Protein AF-A0A7J8W9S7-F1 (afdb_monomer)

Radius of gyration: 19.14 Å; Cα contacts (8 Å, |Δi|>4): 178; chains: 1; bounding box: 44×31×58 Å

Secondary structure (DSSP, 8-state):
--S--EEEEEEETTEEEEEEEE------SHHHHHHHHHHTTPPPPHHHHHHHHHHHHHHHHHHHHHHHHHHGGG--SSSS---HHHHHHTT--THHHHHTT----HHHHT--TTGGGS-------SS-SHHHHHHHHHHHHHHHHHHHHHHHHHPPPS-SS----

pLDDT: mean 83.55, std 12.41, range [32.0, 96.56]

Foldseek 3Di:
DPDDKDWDFDDDVPDTPDIDIDDDDDDDDPVVVVVVCVVVVPDFDLLLLLVVLLVVLVVLLVVLVVVCVPCVVVQDPPPQDDALVVCVVVVPDDLQSQAQVDQDDCCVVVVPRPSVVADAGQQGHRGRGSNSSNVSSVVSSVRSVRSNVCSVVPNDDDDRDDDDD

Nearest PDB structures (foldseek):
  7o6y-assembly1_C  TM=8.507E-01  e=3.490E-08  Yarrowia lipolytica
  7zmg-assembly1_C  TM=8.544E-01  e=3.103E-08  Thermochaetoides thermophila DSM 1495
  8uey-assembly1_1D  TM=9.101E-01  e=3.077E-07  Sus scrofa
  7zm7-assembly1_C  TM=8.595E-01  e=1.200E-07  Thermochaetoides thermophila DSM 1495
  8q47-assembly1_D  TM=8.511E-01  e=1.350E-07  Bos taurus

Mean predicted aligned error: 7.37 Å

Solvent-accessible surface area (backbone atoms only — not comparable to full-atom values): 9896 Å² total; per-residue (Å²): 127,100,66,90,70,56,73,51,72,42,68,59,89,92,43,79,76,45,74,52,76,57,86,87,88,88,88,70,64,69,61,62,51,49,54,57,33,65,75,66,71,58,83,74,39,66,37,33,35,44,53,49,50,42,53,51,36,52,49,50,42,51,52,51,53,61,52,43,68,81,44,58,87,71,57,40,81,82,43,80,61,68,53,52,69,51,41,55,75,72,64,53,55,61,64,59,33,8,12,30,55,40,92,61,54,64,58,77,72,72,41,63,78,59,54,78,82,50,89,78,75,91,56,60,40,65,78,22,18,42,45,42,44,47,48,33,49,54,52,45,38,54,44,32,51,52,44,38,52,52,41,68,76,62,57,56,86,80,59,63,68,84,75,86,127

Structure (mmCIF, N/CA/C/O backbone):
data_AF-A0A7J8W9S7-F1
#
_entry.id   AF-A0A7J8W9S7-F1
#
loop_
_atom_site.group_PDB
_atom_site.id
_atom_site.type_symbol
_atom_site.label_atom_id
_atom_site.label_alt_id
_atom_site.label_comp_id
_atom_site.label_asym_id
_atom_site.label_entity_id
_atom_site.label_seq_id
_atom_site.pdbx_PDB_ins_code
_atom_site.Cartn_x
_atom_site.Cartn_y
_atom_site.Cartn_z
_atom_site.occupancy
_atom_site.B_iso_or_equiv
_atom_site.auth_seq_id
_atom_site.auth_comp_id
_atom_site.auth_asym_id
_atom_site.auth_atom_id
_atom_site.pdbx_PDB_model_num
ATOM 1 N N . MET A 1 1 ? 20.416 3.349 -2.494 1.00 46.25 1 MET A N 1
ATOM 2 C CA . MET A 1 1 ? 20.497 1.973 -1.945 1.00 46.25 1 MET A CA 1
ATOM 3 C C . MET A 1 1 ? 20.305 2.053 -0.425 1.00 46.25 1 MET A C 1
ATOM 5 O O . MET A 1 1 ? 21.160 2.614 0.242 1.00 46.25 1 MET A O 1
ATOM 9 N N . HIS A 1 2 ? 19.154 1.619 0.113 1.00 58.22 2 HIS A N 1
ATOM 10 C CA . HIS A 1 2 ? 18.743 1.827 1.524 1.00 58.22 2 HIS A CA 1
ATOM 11 C C . HIS A 1 2 ? 19.062 0.609 2.427 1.00 58.22 2 HIS A C 1
ATOM 13 O O . HIS A 1 2 ? 18.296 0.232 3.312 1.00 58.22 2 HIS A O 1
ATOM 19 N N . GLY A 1 3 ? 20.188 -0.048 2.155 1.00 66.62 3 GLY A N 1
ATOM 20 C CA . GLY A 1 3 ? 20.625 -1.291 2.788 1.00 66.62 3 GLY A CA 1
ATOM 21 C C . GLY A 1 3 ? 21.816 -1.877 2.032 1.00 66.62 3 GLY A C 1
ATOM 22 O O . GLY A 1 3 ? 22.384 -1.215 1.162 1.00 66.62 3 GLY A O 1
ATOM 23 N N . VAL A 1 4 ? 22.183 -3.119 2.339 1.00 66.62 4 VAL A N 1
ATOM 24 C CA . VAL A 1 4 ? 23.238 -3.836 1.613 1.00 66.62 4 VAL A CA 1
ATOM 25 C C . VAL A 1 4 ? 22.587 -4.691 0.534 1.00 66.62 4 VAL A C 1
ATOM 27 O O . VAL A 1 4 ? 21.885 -5.649 0.841 1.00 66.62 4 VAL A O 1
ATOM 30 N N . LEU A 1 5 ? 22.818 -4.333 -0.725 1.00 72.06 5 LEU A N 1
ATOM 31 C CA . LEU A 1 5 ? 22.408 -5.112 -1.886 1.00 72.06 5 LEU A CA 1
ATOM 32 C C . LEU A 1 5 ? 23.647 -5.373 -2.735 1.00 72.06 5 LEU A C 1
ATOM 34 O O . LEU A 1 5 ? 24.356 -4.439 -3.109 1.00 72.06 5 LEU A O 1
ATOM 38 N N . ARG A 1 6 ? 23.902 -6.643 -3.045 1.00 75.50 6 ARG A N 1
ATOM 39 C CA . ARG A 1 6 ? 24.910 -7.022 -4.033 1.00 75.50 6 ARG A CA 1
ATOM 40 C C . ARG A 1 6 ? 24.196 -7.331 -5.340 1.00 75.50 6 ARG A C 1
ATOM 42 O O . ARG A 1 6 ? 23.325 -8.197 -5.362 1.00 75.50 6 ARG A O 1
ATOM 49 N N . LEU A 1 7 ? 24.582 -6.613 -6.388 1.00 80.94 7 LEU A N 1
ATOM 50 C CA . LEU A 1 7 ? 24.137 -6.840 -7.757 1.00 80.94 7 LEU A CA 1
ATOM 51 C C . LEU A 1 7 ? 25.329 -7.337 -8.565 1.00 80.94 7 LEU A C 1
ATOM 53 O O . LEU A 1 7 ? 26.377 -6.688 -8.581 1.00 80.94 7 LEU A O 1
ATOM 57 N N . ILE A 1 8 ? 25.174 -8.488 -9.209 1.00 85.94 8 ILE A N 1
ATOM 58 C CA . ILE A 1 8 ? 26.091 -8.944 -10.251 1.00 85.94 8 ILE A CA 1
ATOM 59 C C . ILE A 1 8 ? 25.409 -8.618 -11.576 1.00 85.94 8 ILE A C 1
ATOM 61 O O . ILE A 1 8 ? 24.303 -9.089 -11.817 1.00 85.94 8 ILE A O 1
ATOM 65 N N . ILE A 1 9 ? 26.030 -7.757 -12.385 1.00 89.12 9 ILE A N 1
ATOM 66 C CA . ILE A 1 9 ? 25.445 -7.245 -13.629 1.00 89.12 9 ILE A CA 1
ATOM 67 C C . ILE A 1 9 ? 26.360 -7.616 -14.794 1.00 89.12 9 ILE A C 1
ATOM 69 O O . ILE A 1 9 ? 27.559 -7.332 -14.751 1.00 89.12 9 ILE A O 1
ATOM 73 N N . THR A 1 10 ? 25.786 -8.206 -15.839 1.00 90.75 10 THR A N 1
ATOM 74 C CA . THR A 1 10 ? 26.466 -8.452 -17.116 1.00 90.75 10 THR A CA 1
ATOM 75 C C . THR A 1 10 ? 26.042 -7.384 -18.118 1.00 90.75 10 THR A C 1
ATOM 77 O O . THR A 1 10 ? 24.847 -7.178 -18.330 1.00 90.75 10 THR A O 1
ATOM 80 N N . LEU A 1 11 ? 27.014 -6.702 -18.732 1.00 92.94 11 LEU A N 1
ATOM 81 C CA . LEU A 1 11 ? 26.781 -5.583 -19.649 1.00 92.94 11 LEU A CA 1
ATOM 82 C C . LEU A 1 11 ? 27.236 -5.909 -21.075 1.00 92.94 11 LEU A C 1
ATOM 84 O O . LEU A 1 11 ? 28.250 -6.581 -21.273 1.00 92.94 11 LEU A O 1
ATOM 88 N N . TYR A 1 12 ? 26.534 -5.351 -22.059 1.00 90.31 12 TYR A N 1
ATOM 89 C CA . TYR A 1 12 ? 26.984 -5.241 -23.444 1.00 90.31 12 TYR A CA 1
ATOM 90 C C . TYR A 1 12 ? 26.945 -3.768 -23.862 1.00 90.31 12 TYR A C 1
ATOM 92 O O . TYR A 1 12 ? 25.896 -3.221 -24.187 1.00 90.31 12 TYR A O 1
ATOM 100 N N . GLY A 1 13 ? 28.099 -3.100 -23.811 1.00 92.88 13 GLY A N 1
ATOM 101 C CA . GLY A 1 13 ? 28.146 -1.644 -23.949 1.00 92.88 13 GLY A CA 1
ATOM 102 C C . GLY A 1 13 ? 27.448 -0.965 -22.769 1.00 92.88 13 GLY A C 1
ATOM 103 O O . GLY A 1 13 ? 27.847 -1.173 -21.624 1.00 92.88 13 GLY A O 1
ATOM 104 N N . GLU A 1 14 ? 26.421 -0.165 -23.058 1.00 90.44 14 GLU A N 1
ATOM 105 C CA . GLU A 1 14 ? 25.583 0.506 -22.050 1.00 90.44 14 GLU A CA 1
ATOM 106 C C . GLU A 1 14 ? 24.361 -0.336 -21.638 1.00 90.44 14 GLU A C 1
ATOM 108 O O . GLU A 1 14 ? 23.697 -0.016 -20.651 1.00 90.44 14 GLU A O 1
ATOM 113 N N . ASP A 1 15 ? 24.088 -1.435 -22.350 1.00 88.81 15 ASP A N 1
ATOM 114 C CA . ASP A 1 15 ? 22.916 -2.272 -22.116 1.00 88.81 15 ASP A CA 1
ATOM 115 C C . ASP A 1 15 ? 23.178 -3.322 -21.030 1.00 88.81 15 ASP A C 1
ATOM 117 O O . ASP A 1 15 ? 24.186 -4.039 -21.042 1.00 88.81 15 ASP A O 1
ATOM 121 N N . VAL A 1 16 ? 22.226 -3.455 -20.104 1.00 88.50 16 VAL A N 1
ATOM 122 C CA . VAL A 1 16 ? 22.203 -4.538 -19.113 1.00 88.50 16 VAL A CA 1
ATOM 123 C C . VAL A 1 16 ? 21.636 -5.796 -19.760 1.00 88.50 16 VAL A C 1
ATOM 125 O O . VAL A 1 16 ? 20.485 -5.813 -20.187 1.00 88.50 16 VAL A O 1
ATOM 128 N N . VAL A 1 17 ? 22.440 -6.857 -19.804 1.00 89.50 17 VAL A N 1
ATOM 129 C CA . VAL A 1 17 ? 22.062 -8.151 -20.393 1.00 89.50 17 VAL A CA 1
ATOM 130 C C . VAL A 1 17 ? 21.575 -9.128 -19.327 1.00 89.50 17 VAL A C 1
ATOM 132 O O . VAL A 1 17 ? 20.682 -9.926 -19.597 1.00 89.50 17 VAL A O 1
ATOM 135 N N . ASP A 1 18 ? 22.144 -9.063 -18.122 1.00 82.19 18 ASP A N 1
ATOM 136 C CA . ASP A 1 18 ? 21.762 -9.928 -17.005 1.00 82.19 18 ASP A CA 1
ATOM 137 C C . ASP A 1 18 ? 22.007 -9.247 -15.649 1.00 82.19 18 ASP A C 1
ATOM 139 O O . ASP A 1 18 ? 22.905 -8.407 -15.524 1.00 82.19 18 ASP A O 1
ATOM 143 N N . CYS A 1 19 ? 21.203 -9.595 -14.643 1.00 81.38 19 CYS A N 1
ATOM 144 C CA . CYS A 1 19 ? 21.263 -9.020 -13.301 1.00 81.38 19 CYS A CA 1
ATOM 145 C C . CYS A 1 19 ? 20.833 -10.039 -12.237 1.00 81.38 19 CYS A C 1
ATOM 147 O O . CYS A 1 19 ? 19.665 -10.421 -12.164 1.00 81.38 19 CYS A O 1
ATOM 149 N N . GLU A 1 20 ? 21.759 -10.407 -11.351 1.00 80.25 20 GLU A N 1
ATOM 150 C CA . GLU A 1 20 ? 21.508 -11.320 -10.234 1.00 80.25 20 GLU A CA 1
ATOM 151 C C . GLU A 1 20 ? 21.534 -10.565 -8.890 1.00 80.25 20 GLU A C 1
ATOM 153 O O . GLU A 1 20 ? 22.605 -10.135 -8.432 1.00 80.25 20 GLU A O 1
ATOM 158 N N . PRO A 1 21 ? 20.373 -10.382 -8.232 1.00 70.56 21 PRO A N 1
ATOM 159 C CA . PRO A 1 21 ? 20.294 -9.742 -6.925 1.00 70.56 21 PRO A CA 1
ATOM 160 C C . PRO A 1 21 ? 20.333 -10.755 -5.766 1.00 70.56 21 PRO A C 1
ATOM 162 O O . PRO A 1 21 ? 19.685 -11.799 -5.807 1.00 70.56 21 PRO A O 1
ATOM 165 N N . ILE A 1 22 ? 21.021 -10.409 -4.671 1.00 61.94 22 ILE A N 1
ATOM 166 C CA . ILE A 1 22 ? 20.990 -11.172 -3.405 1.00 61.94 22 ILE A CA 1
ATOM 167 C C . ILE A 1 22 ? 20.247 -10.347 -2.346 1.00 61.94 22 ILE A C 1
ATOM 169 O O . ILE A 1 22 ? 20.740 -9.296 -1.931 1.00 61.94 22 ILE A O 1
ATOM 173 N N . LEU A 1 23 ? 19.065 -10.810 -1.917 1.00 46.56 23 LEU A N 1
ATOM 174 C CA . LEU A 1 23 ? 18.141 -10.061 -1.052 1.00 46.56 23 LEU A CA 1
ATOM 175 C C . LEU A 1 23 ? 17.857 -10.730 0.301 1.00 46.56 23 LEU A C 1
ATOM 177 O O . LEU A 1 23 ? 17.829 -11.951 0.425 1.00 46.56 23 LEU A O 1
ATOM 181 N N . ALA A 1 24 ? 17.535 -9.887 1.285 1.00 33.12 24 ALA A N 1
ATOM 182 C CA . ALA A 1 24 ? 16.842 -10.236 2.522 1.00 33.12 24 ALA A CA 1
ATOM 183 C C . ALA A 1 24 ? 15.720 -9.210 2.765 1.00 33.12 24 ALA A C 1
ATOM 185 O O . ALA A 1 24 ? 15.899 -8.023 2.487 1.00 33.12 24 ALA A O 1
ATOM 186 N N . THR A 1 25 ? 14.569 -9.653 3.278 1.00 39.94 25 THR A N 1
ATOM 187 C CA . THR A 1 25 ? 13.356 -8.822 3.419 1.00 39.94 25 THR A CA 1
ATOM 188 C C . THR A 1 25 ? 12.872 -8.826 4.871 1.00 39.94 25 THR A C 1
ATOM 190 O O . THR A 1 25 ? 12.870 -9.878 5.504 1.00 39.94 25 THR A O 1
ATOM 193 N N . MET A 1 26 ? 12.418 -7.682 5.397 1.00 32.00 26 MET A N 1
ATOM 194 C CA . MET A 1 26 ? 11.711 -7.582 6.684 1.00 32.00 26 MET A CA 1
ATOM 195 C C . MET A 1 26 ? 10.509 -6.645 6.569 1.00 32.00 26 MET A C 1
ATOM 197 O O . MET A 1 26 ? 10.674 -5.517 6.118 1.00 32.00 26 MET A O 1
ATOM 201 N N . PHE A 1 27 ? 9.343 -7.106 7.035 1.00 47.31 27 PHE A N 1
ATOM 202 C CA . PHE A 1 27 ? 8.353 -6.337 7.809 1.00 47.31 27 PHE A CA 1
ATOM 203 C C . PHE A 1 27 ? 7.230 -7.298 8.243 1.00 47.31 27 PHE A C 1
ATOM 205 O O . PHE A 1 27 ? 6.419 -7.697 7.413 1.00 47.31 27 PHE A O 1
ATOM 212 N N . THR A 1 28 ? 7.159 -7.703 9.517 1.00 56.75 28 THR A N 1
ATOM 213 C CA . THR A 1 28 ? 6.101 -8.622 9.992 1.00 56.75 28 THR A CA 1
ATOM 214 C C . THR A 1 28 ? 5.780 -8.419 11.475 1.00 56.75 28 THR A C 1
ATOM 216 O O . THR A 1 28 ? 6.149 -9.239 12.309 1.00 56.75 28 THR A O 1
ATOM 219 N N . GLU A 1 29 ? 5.056 -7.358 11.833 1.00 55.78 29 GLU A N 1
ATOM 220 C CA . GLU A 1 29 ? 4.374 -7.316 13.144 1.00 55.78 29 GLU A CA 1
ATOM 221 C C . GLU A 1 29 ? 2.880 -7.625 13.000 1.00 55.78 29 GLU A C 1
ATOM 223 O O . GLU A 1 29 ? 2.365 -8.515 13.670 1.00 55.78 29 GLU A O 1
ATOM 228 N N . ALA A 1 30 ? 2.191 -7.000 12.039 1.00 59.66 30 ALA A N 1
ATOM 229 C CA . ALA A 1 30 ? 0.762 -7.242 11.808 1.00 59.66 30 ALA A CA 1
ATOM 230 C C . ALA A 1 30 ? 0.449 -8.695 11.404 1.00 59.66 30 ALA A C 1
ATOM 232 O O . ALA A 1 30 ? -0.495 -9.298 11.911 1.00 59.66 30 ALA A O 1
ATOM 233 N N . ILE A 1 31 ? 1.283 -9.286 10.540 1.00 65.50 31 ILE A N 1
ATOM 234 C CA . ILE A 1 31 ? 1.165 -10.696 10.129 1.00 65.50 31 ILE A CA 1
ATOM 235 C C . ILE A 1 31 ? 1.397 -11.629 11.330 1.00 65.50 31 ILE A C 1
ATOM 237 O O . ILE A 1 31 ? 0.680 -12.614 11.501 1.00 65.50 31 ILE A O 1
ATOM 241 N N . THR A 1 32 ? 2.343 -11.275 12.203 1.00 65.31 32 THR A N 1
ATOM 242 C CA . THR A 1 32 ? 2.698 -12.052 13.399 1.00 65.31 32 THR A CA 1
ATOM 243 C C . THR A 1 32 ? 1.579 -12.068 14.440 1.00 65.31 32 THR A C 1
ATOM 245 O O . THR A 1 32 ? 1.473 -13.034 15.184 1.00 65.31 32 THR A O 1
ATOM 248 N N . VAL A 1 33 ? 0.713 -11.049 14.477 1.00 69.12 33 VAL A N 1
ATOM 249 C CA . VAL A 1 33 ? -0.456 -11.008 15.377 1.00 69.12 33 VAL A CA 1
ATOM 250 C C . VAL A 1 33 ? -1.696 -11.641 14.737 1.00 69.12 33 VAL A C 1
ATOM 252 O O . VAL A 1 33 ? -2.446 -12.349 15.413 1.00 69.12 33 VAL A O 1
ATOM 255 N N . ASN A 1 34 ? -1.914 -11.431 13.436 1.00 74.31 34 ASN A N 1
ATOM 256 C CA . ASN A 1 34 ? -3.101 -11.948 12.750 1.00 74.31 34 ASN A CA 1
ATOM 257 C C . ASN A 1 34 ? -3.087 -13.472 12.586 1.00 74.31 34 ASN A C 1
ATOM 259 O O . ASN A 1 34 ? -4.135 -14.096 12.745 1.00 74.31 34 ASN A O 1
ATOM 263 N N . GLY A 1 35 ? -1.917 -14.083 12.365 1.00 79.50 35 GLY A N 1
ATOM 264 C CA . GLY A 1 35 ? -1.791 -15.543 12.285 1.00 79.50 35 GLY A CA 1
ATOM 265 C C . GLY A 1 35 ? -2.291 -16.257 13.554 1.00 79.50 35 GLY A C 1
ATOM 266 O O . GLY A 1 35 ? -3.241 -17.038 13.480 1.00 79.50 35 GLY A O 1
ATOM 267 N N . PRO A 1 36 ? -1.729 -15.966 14.742 1.00 78.25 36 PRO A N 1
ATOM 268 C CA . PRO A 1 36 ? -2.196 -16.535 16.005 1.00 78.25 36 PRO A CA 1
ATOM 269 C C . PRO A 1 36 ? -3.654 -16.195 16.337 1.00 78.25 36 PRO A C 1
ATOM 271 O O . 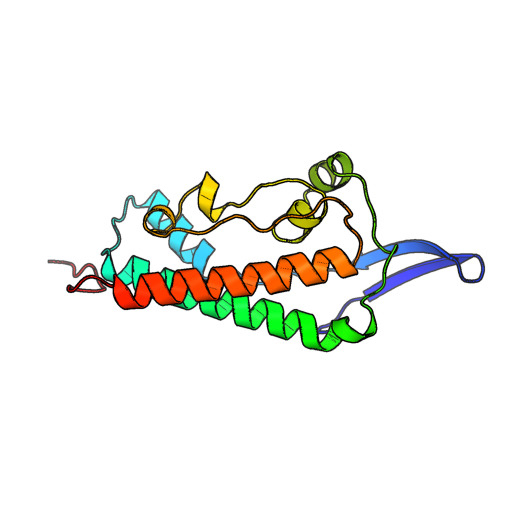PRO A 1 36 ? -4.367 -17.056 16.846 1.00 78.25 36 PRO A O 1
ATOM 274 N N . LYS A 1 37 ? -4.129 -14.978 16.020 1.00 78.50 37 LYS A N 1
ATOM 275 C CA . LYS A 1 37 ? -5.539 -14.585 16.212 1.00 78.50 37 LYS A CA 1
ATOM 276 C C . LYS A 1 37 ? -6.488 -15.526 15.470 1.00 78.50 37 LYS A C 1
ATOM 278 O O . LYS A 1 37 ? -7.478 -15.972 16.050 1.00 78.50 37 LYS A O 1
ATOM 283 N N . GLN A 1 38 ? -6.183 -15.817 14.205 1.00 79.38 38 GLN A N 1
ATOM 284 C CA . GLN A 1 38 ? -7.008 -16.677 13.361 1.00 79.38 38 GLN A CA 1
ATOM 285 C C . GLN A 1 38 ? -6.955 -18.138 13.822 1.00 79.38 38 GLN A C 1
ATOM 287 O O . GLN A 1 38 ? -7.987 -18.796 13.868 1.00 79.38 38 GLN A O 1
ATOM 292 N N . LEU A 1 39 ? -5.784 -18.624 14.247 1.00 84.19 39 LEU A N 1
ATOM 293 C CA . LEU A 1 39 ? -5.635 -19.972 14.810 1.00 84.19 39 LEU A CA 1
ATOM 294 C C . LEU A 1 39 ? -6.366 -20.141 16.151 1.00 84.19 39 LEU A C 1
ATOM 296 O O . LEU A 1 39 ? -6.945 -21.192 16.410 1.00 84.19 39 LEU A O 1
ATOM 300 N N . GLY A 1 40 ? -6.341 -19.114 17.003 1.00 81.94 40 GLY A N 1
ATOM 301 C CA . GLY A 1 40 ? -6.964 -19.129 18.327 1.00 81.94 40 GLY A CA 1
ATOM 302 C C . GLY A 1 40 ? -8.439 -18.719 18.352 1.00 81.94 40 GLY A C 1
ATOM 303 O O . GLY A 1 40 ? -9.022 -18.684 19.431 1.00 81.94 40 GLY A O 1
ATOM 304 N N . ASN A 1 41 ? -9.041 -18.371 17.205 1.00 81.44 41 ASN A N 1
ATOM 305 C CA . ASN A 1 41 ? -10.396 -17.806 17.106 1.00 81.44 41 ASN A CA 1
ATOM 306 C C . ASN A 1 41 ? -10.647 -16.620 18.063 1.00 81.44 41 ASN A C 1
ATOM 308 O O . ASN A 1 41 ? -11.749 -16.438 18.588 1.00 81.44 41 ASN A O 1
ATOM 312 N N . ILE A 1 42 ? -9.622 -15.797 18.298 1.00 83.69 42 ILE A N 1
ATOM 313 C CA . ILE A 1 42 ? -9.686 -14.701 19.269 1.00 83.69 42 ILE A CA 1
ATOM 314 C C . ILE A 1 42 ? -10.396 -13.503 18.632 1.00 83.69 42 ILE A C 1
ATOM 316 O O . ILE A 1 42 ? -9.906 -12.893 17.677 1.00 83.69 42 ILE A O 1
ATOM 320 N N . GLN A 1 43 ? -11.548 -13.129 19.188 1.00 81.50 43 GLN A N 1
ATOM 321 C CA . GLN A 1 43 ? -12.259 -11.915 18.791 1.00 81.50 43 GLN A CA 1
ATOM 322 C C . GLN A 1 43 ? -11.548 -10.693 19.364 1.00 81.50 43 GLN A C 1
ATOM 324 O O . GLN A 1 43 ? -11.286 -10.630 20.560 1.00 81.50 43 GLN A O 1
ATOM 329 N N . VAL A 1 44 ? -11.218 -9.721 18.518 1.00 84.25 44 VAL A N 1
ATOM 330 C CA . VAL A 1 44 ? -10.525 -8.500 18.950 1.00 84.25 44 VAL A CA 1
ATOM 331 C C . VAL A 1 44 ? -11.555 -7.400 19.209 1.00 84.25 44 VAL A C 1
ATOM 333 O O . VAL A 1 44 ? -12.458 -7.230 18.388 1.00 84.25 44 VAL A O 1
ATOM 336 N N . PRO A 1 45 ? -11.429 -6.615 20.296 1.00 88.94 45 PRO A N 1
ATOM 337 C CA . PRO A 1 45 ? -12.314 -5.484 20.536 1.00 88.94 45 PRO A CA 1
ATOM 338 C C . PRO A 1 45 ? -12.308 -4.500 19.365 1.00 88.94 45 PRO A C 1
ATOM 340 O O . PRO A 1 45 ? -11.245 -4.134 18.858 1.00 88.94 45 PRO A O 1
ATOM 343 N N . LYS A 1 46 ? -13.486 -3.994 18.980 1.00 88.38 46 LYS A N 1
ATOM 344 C CA . LYS A 1 46 ? -13.615 -3.055 17.850 1.00 88.38 46 LYS A CA 1
ATOM 345 C C . LYS A 1 46 ? -12.701 -1.835 17.982 1.00 88.38 46 LYS A C 1
ATOM 347 O O . LYS A 1 46 ? -12.025 -1.468 17.029 1.00 88.38 46 LYS A O 1
ATOM 352 N N . LYS A 1 47 ? -12.596 -1.256 19.183 1.00 87.56 47 LYS A N 1
ATOM 353 C CA . LYS A 1 47 ? -11.700 -0.118 19.439 1.00 87.56 47 LYS A CA 1
ATOM 354 C C . LYS A 1 47 ? -10.234 -0.445 19.133 1.00 87.56 47 LYS A C 1
ATOM 356 O O . LYS A 1 47 ? -9.529 0.393 18.583 1.00 87.56 47 LYS A O 1
ATOM 361 N N . ALA A 1 48 ? -9.781 -1.655 19.457 1.00 87.19 48 ALA A N 1
ATOM 362 C CA . ALA A 1 48 ? -8.425 -2.096 19.144 1.00 87.19 48 ALA A CA 1
ATOM 363 C C . ALA A 1 48 ? -8.225 -2.272 17.634 1.00 87.19 48 ALA A C 1
ATOM 365 O O . ALA A 1 48 ? -7.202 -1.844 17.111 1.00 87.19 48 ALA A O 1
ATOM 366 N N . SER A 1 49 ? -9.220 -2.824 16.931 1.00 87.44 49 SER A N 1
ATOM 367 C CA . SER A 1 49 ? -9.214 -2.931 15.465 1.00 87.44 49 SER A CA 1
ATOM 368 C C . SER A 1 49 ? -9.033 -1.562 14.797 1.00 87.44 49 SER A C 1
ATOM 370 O O . SER A 1 49 ? -8.136 -1.389 13.977 1.00 87.44 49 SER A O 1
ATOM 372 N N . TYR A 1 50 ? -9.791 -0.550 15.233 1.00 90.50 50 TYR A N 1
ATOM 373 C CA . TYR A 1 50 ? -9.678 0.827 14.731 1.00 90.50 50 TYR A CA 1
ATOM 374 C C . TYR A 1 50 ? -8.295 1.441 14.985 1.00 90.50 50 TYR A C 1
ATOM 376 O O . TYR A 1 50 ? -7.693 2.018 14.080 1.00 90.50 50 TYR A O 1
ATOM 384 N N . ILE A 1 51 ? -7.758 1.287 16.202 1.00 87.88 51 ILE A N 1
ATOM 385 C CA . ILE A 1 51 ? -6.411 1.774 16.542 1.00 87.88 51 ILE A CA 1
ATOM 386 C C . ILE A 1 51 ? -5.357 1.097 15.656 1.00 87.88 51 ILE A C 1
ATOM 388 O O . ILE A 1 51 ? -4.462 1.769 15.143 1.00 87.88 51 ILE A O 1
ATOM 392 N N . ARG A 1 52 ? -5.471 -0.220 15.434 1.00 88.56 52 ARG A N 1
ATOM 393 C CA . ARG A 1 52 ? -4.558 -0.959 14.553 1.00 88.56 52 ARG A CA 1
ATOM 394 C C . ARG A 1 52 ? -4.646 -0.467 13.116 1.00 88.56 52 ARG A C 1
ATOM 396 O O . ARG A 1 52 ? -3.598 -0.233 12.529 1.00 88.56 52 ARG A O 1
ATOM 403 N N . VAL A 1 53 ? -5.845 -0.236 12.577 1.00 89.31 53 VAL A N 1
ATOM 404 C CA . VAL A 1 53 ? -6.011 0.341 11.232 1.00 89.31 53 VAL A CA 1
ATOM 405 C C . VAL A 1 53 ? -5.317 1.701 11.128 1.00 89.31 53 VAL A C 1
ATOM 407 O O . VAL A 1 53 ? -4.529 1.900 10.208 1.00 89.31 53 VAL A O 1
ATOM 410 N N . ILE A 1 54 ? -5.504 2.604 12.098 1.00 90.50 54 ILE A N 1
ATOM 411 C CA . ILE A 1 54 ? -4.819 3.909 12.106 1.00 90.50 54 ILE A CA 1
ATOM 412 C C . ILE A 1 54 ? -3.290 3.730 12.084 1.00 90.50 54 ILE A C 1
ATOM 414 O O . ILE A 1 54 ? -2.605 4.350 11.272 1.00 90.50 54 ILE A O 1
ATOM 418 N N . MET A 1 55 ? -2.745 2.852 12.931 1.00 87.25 55 MET A N 1
ATOM 419 C CA . MET A 1 55 ? -1.299 2.591 12.992 1.00 87.25 55 MET A CA 1
ATOM 420 C C . MET A 1 55 ? -0.751 1.941 11.716 1.00 87.25 55 MET A C 1
ATOM 422 O O . MET A 1 55 ? 0.361 2.261 11.290 1.00 87.25 55 MET A O 1
ATOM 426 N N . LEU A 1 56 ? -1.522 1.048 11.092 1.00 86.69 56 LEU A N 1
ATOM 427 C CA . LEU A 1 56 ? -1.178 0.404 9.825 1.00 86.69 56 LEU A CA 1
ATOM 428 C C . LEU A 1 56 ? -1.137 1.424 8.686 1.00 86.69 56 LEU A C 1
ATOM 430 O O . LEU A 1 56 ? -0.169 1.449 7.926 1.00 86.69 56 LEU A O 1
ATOM 434 N N . GLU A 1 57 ? -2.134 2.305 8.600 1.00 90.38 57 GLU A N 1
ATOM 435 C CA . GLU A 1 57 ? -2.188 3.343 7.569 1.00 90.38 57 GLU A CA 1
ATOM 436 C C . GLU A 1 57 ? -1.107 4.419 7.767 1.00 90.38 57 GLU A C 1
ATOM 438 O O . GLU A 1 57 ? -0.488 4.851 6.793 1.00 90.38 57 GLU A O 1
ATOM 443 N N . LEU A 1 58 ? -0.779 4.787 9.012 1.00 86.69 58 LEU A N 1
ATOM 444 C CA . LEU A 1 58 ? 0.372 5.652 9.304 1.00 86.69 58 LEU A CA 1
ATOM 445 C C . LEU A 1 58 ? 1.691 4.990 8.896 1.00 86.69 58 LEU A C 1
ATOM 447 O O . LEU A 1 58 ? 2.524 5.614 8.239 1.00 86.69 58 LEU A O 1
ATOM 451 N N . SER A 1 59 ? 1.866 3.711 9.231 1.00 83.81 59 SER A N 1
ATOM 452 C CA . SER A 1 59 ? 3.061 2.945 8.858 1.00 83.81 59 SER A CA 1
ATOM 453 C C . SER A 1 59 ? 3.202 2.821 7.339 1.00 83.81 59 S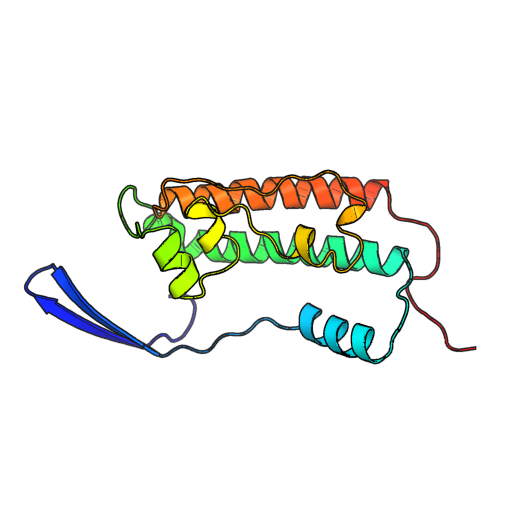ER A C 1
ATOM 455 O O . SER A 1 59 ? 4.305 2.935 6.805 1.00 83.81 59 SER A O 1
ATOM 457 N N . ARG A 1 60 ? 2.086 2.659 6.620 1.00 86.62 60 ARG A N 1
ATOM 458 C CA . ARG A 1 60 ? 2.039 2.670 5.153 1.00 86.62 60 ARG A CA 1
ATOM 459 C C . ARG A 1 60 ? 2.468 4.020 4.578 1.00 86.62 60 ARG A C 1
ATOM 461 O O . ARG A 1 60 ? 3.266 4.034 3.643 1.00 86.62 60 ARG A O 1
ATOM 468 N N . ILE A 1 61 ? 2.000 5.139 5.139 1.00 86.88 61 ILE A N 1
ATOM 469 C CA . ILE A 1 61 ? 2.439 6.486 4.732 1.00 86.88 61 ILE A CA 1
ATOM 470 C C . ILE A 1 61 ? 3.948 6.645 4.959 1.00 86.88 61 ILE A C 1
ATOM 472 O O . ILE A 1 61 ? 4.662 7.049 4.044 1.00 86.88 61 ILE A O 1
ATOM 476 N N . VAL A 1 62 ? 4.458 6.259 6.133 1.00 83.75 62 VAL A N 1
ATOM 477 C CA . VAL A 1 62 ? 5.899 6.314 6.441 1.00 83.75 62 VAL A CA 1
ATOM 478 C C . VAL A 1 62 ? 6.713 5.458 5.468 1.00 83.75 62 VAL A C 1
ATOM 480 O O . VAL A 1 62 ? 7.728 5.920 4.955 1.00 83.75 62 VAL A O 1
ATOM 483 N N . SER A 1 63 ? 6.258 4.240 5.163 1.00 82.69 63 SER A N 1
ATOM 484 C CA . SER A 1 63 ? 6.917 3.347 4.202 1.00 82.69 63 SER A CA 1
ATOM 485 C C . SER A 1 63 ? 6.985 3.957 2.798 1.00 82.69 63 SER A C 1
ATOM 487 O O . SER A 1 63 ? 8.040 3.924 2.161 1.00 82.69 63 SER A O 1
ATOM 489 N N . HIS A 1 64 ? 5.898 4.577 2.331 1.00 85.62 64 HIS A N 1
ATOM 490 C CA . HIS A 1 64 ? 5.875 5.251 1.031 1.00 85.62 64 HIS A CA 1
ATOM 491 C C . HIS A 1 64 ? 6.760 6.498 1.010 1.00 85.62 64 HIS A C 1
ATOM 493 O O . HIS A 1 64 ? 7.460 6.710 0.026 1.00 85.62 64 HIS A O 1
ATOM 499 N N . LEU A 1 65 ? 6.801 7.288 2.085 1.00 84.81 65 LEU A N 1
ATOM 500 C CA . LEU A 1 65 ? 7.713 8.433 2.203 1.00 84.81 65 LEU A CA 1
ATOM 501 C C . LEU A 1 65 ? 9.185 7.998 2.221 1.00 84.81 65 LEU A C 1
ATOM 503 O O . LEU A 1 65 ? 10.019 8.615 1.558 1.00 84.81 65 LEU A O 1
ATOM 507 N N . LEU A 1 66 ? 9.497 6.906 2.925 1.00 83.06 66 LEU A N 1
ATOM 508 C CA . LEU A 1 66 ? 10.836 6.318 2.941 1.00 83.06 66 LEU A CA 1
ATOM 509 C C . LEU A 1 66 ? 11.249 5.815 1.557 1.00 83.06 66 LEU A C 1
ATOM 511 O O . LEU A 1 66 ? 12.412 5.934 1.186 1.00 83.06 66 LEU A O 1
ATOM 515 N N . TRP A 1 67 ? 10.304 5.271 0.790 1.00 82.06 67 TRP A N 1
ATOM 516 C CA . TRP A 1 67 ? 10.530 4.903 -0.603 1.00 82.06 67 TRP A CA 1
ATOM 517 C C . TRP A 1 67 ? 10.742 6.145 -1.483 1.00 82.06 67 TRP A C 1
ATOM 519 O O . TRP A 1 67 ? 11.652 6.171 -2.301 1.00 82.06 67 TRP A O 1
ATOM 529 N N . LEU A 1 68 ? 9.965 7.211 -1.299 1.00 81.25 68 LEU A N 1
ATOM 530 C CA . LEU A 1 68 ? 10.094 8.416 -2.121 1.00 81.25 68 LEU A CA 1
ATOM 531 C C . LEU A 1 68 ? 11.479 9.060 -2.027 1.00 81.25 68 LEU A C 1
ATOM 533 O O . LEU A 1 68 ? 12.045 9.393 -3.060 1.00 81.25 68 LEU A O 1
ATOM 537 N N . GLY A 1 69 ? 12.043 9.192 -0.825 1.00 77.50 69 GLY A N 1
ATOM 538 C CA . GLY A 1 69 ? 13.327 9.873 -0.612 1.00 77.50 69 GLY A CA 1
ATOM 539 C C . GLY A 1 69 ? 14.458 9.441 -1.567 1.00 77.50 69 GLY A C 1
ATOM 540 O O . GLY A 1 69 ? 14.932 10.264 -2.347 1.00 77.50 69 GLY A O 1
ATOM 541 N N . PRO A 1 70 ? 14.907 8.174 -1.533 1.00 76.06 70 PRO A N 1
ATOM 542 C CA . PRO A 1 70 ? 16.036 7.704 -2.332 1.00 76.06 70 PRO A CA 1
ATOM 543 C C . PRO A 1 70 ? 15.714 7.473 -3.812 1.00 76.06 70 PRO A C 1
ATOM 545 O O . PRO A 1 70 ? 16.648 7.454 -4.602 1.00 76.06 70 PRO A O 1
ATOM 548 N N . PHE A 1 71 ? 14.446 7.267 -4.187 1.00 77.69 71 PHE A N 1
ATOM 549 C CA . PHE A 1 71 ? 14.072 6.877 -5.555 1.00 77.69 71 PHE A CA 1
ATOM 550 C C . PHE A 1 71 ? 13.510 8.031 -6.393 1.00 77.69 71 PHE A C 1
ATOM 552 O O . PHE A 1 71 ? 13.292 7.853 -7.585 1.00 77.69 71 PHE A O 1
ATOM 559 N N . MET A 1 72 ? 13.287 9.216 -5.811 1.00 78.44 72 MET A N 1
ATOM 560 C CA . MET A 1 72 ? 12.667 10.345 -6.517 1.00 78.44 72 MET A CA 1
ATOM 561 C C . MET A 1 72 ? 13.453 10.802 -7.753 1.00 78.44 72 MET A C 1
ATOM 563 O O . MET A 1 72 ? 12.841 11.183 -8.746 1.00 78.44 72 MET A O 1
ATOM 567 N N . ALA A 1 73 ? 14.788 10.744 -7.708 1.00 80.94 73 ALA A N 1
ATOM 568 C CA . ALA A 1 73 ? 15.646 11.116 -8.835 1.00 80.94 73 ALA A CA 1
ATOM 569 C C . ALA A 1 73 ? 15.597 10.106 -9.997 1.00 80.94 73 ALA A C 1
ATOM 571 O O . ALA A 1 73 ? 15.884 10.474 -11.133 1.00 80.94 73 ALA A O 1
ATOM 572 N N . ASP A 1 74 ? 15.192 8.865 -9.718 1.00 80.50 74 ASP A N 1
ATOM 573 C CA . ASP A 1 74 ? 15.167 7.760 -10.680 1.00 80.50 74 ASP A CA 1
ATOM 574 C C . ASP A 1 74 ? 13.775 7.574 -11.318 1.00 80.50 74 ASP A C 1
ATOM 576 O O . ASP A 1 74 ? 13.553 6.644 -12.096 1.00 80.50 74 ASP A O 1
ATOM 580 N N . ILE A 1 75 ? 12.803 8.435 -10.986 1.00 83.94 75 ILE A N 1
ATOM 581 C CA . ILE A 1 75 ? 11.450 8.366 -11.547 1.00 83.94 75 ILE A CA 1
ATOM 582 C C . ILE A 1 75 ? 11.482 8.856 -12.992 1.00 83.94 75 ILE A C 1
ATOM 584 O O . ILE A 1 75 ? 11.605 10.050 -13.262 1.00 83.94 75 ILE A O 1
ATOM 588 N N . VAL A 1 76 ? 11.296 7.921 -13.920 1.00 85.69 76 VAL A N 1
ATOM 589 C CA . VAL A 1 76 ? 11.284 8.189 -15.359 1.00 85.69 76 VAL A CA 1
ATOM 590 C C . VAL A 1 76 ? 10.118 7.488 -16.053 1.00 85.69 76 VAL A C 1
ATOM 592 O O . VAL A 1 76 ? 9.598 6.466 -15.600 1.00 85.69 76 VAL A O 1
ATOM 595 N N . GLU A 1 77 ? 9.689 8.058 -17.173 1.00 88.12 77 GLU A N 1
ATOM 596 C CA . GLU A 1 77 ? 8.688 7.460 -18.051 1.00 88.12 77 GLU A CA 1
ATOM 597 C C . GLU A 1 77 ? 9.318 6.364 -18.928 1.00 88.12 77 GLU A C 1
ATOM 599 O O . GLU A 1 77 ? 10.454 6.493 -19.379 1.00 88.12 77 GLU A O 1
ATOM 604 N N . GLY A 1 78 ? 8.578 5.280 -19.180 1.00 85.81 78 GLY A N 1
ATOM 605 C CA . GLY A 1 78 ? 8.969 4.236 -20.139 1.00 85.81 78 GLY A CA 1
ATOM 606 C C . GLY A 1 78 ? 9.937 3.156 -19.634 1.00 85.81 78 GLY A C 1
ATOM 607 O O . GLY A 1 78 ? 10.142 2.171 -20.338 1.00 85.81 78 GLY A O 1
ATOM 608 N N . ILE A 1 79 ? 10.482 3.276 -18.421 1.00 88.31 79 ILE A N 1
ATOM 609 C CA . ILE A 1 79 ? 11.352 2.254 -17.811 1.00 88.31 79 ILE A CA 1
ATOM 610 C C . ILE A 1 79 ? 10.558 1.358 -16.852 1.00 88.31 79 ILE A C 1
ATOM 612 O O . 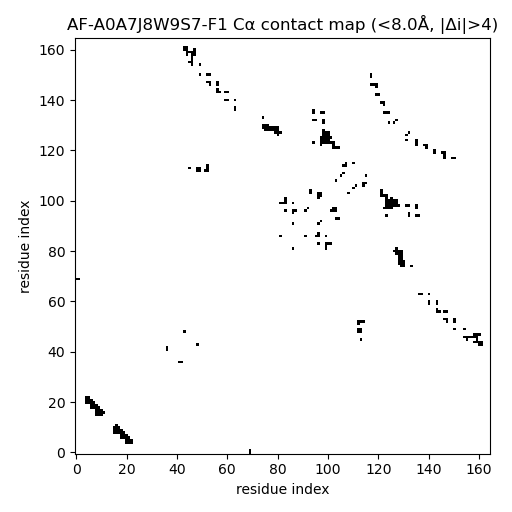ILE A 1 79 ? 9.676 1.828 -16.130 1.00 88.31 79 ILE A O 1
ATOM 616 N N . GLY A 1 80 ? 10.908 0.066 -16.824 1.00 84.75 80 GLY A N 1
ATOM 617 C CA . GLY A 1 80 ? 10.350 -0.919 -15.887 1.00 84.75 80 GLY A CA 1
ATOM 618 C C . GLY A 1 80 ? 8.996 -1.503 -16.298 1.00 84.75 80 GLY A C 1
ATOM 619 O O . GLY A 1 80 ? 8.316 -2.101 -15.469 1.00 84.75 80 GLY A O 1
ATOM 620 N N . VAL A 1 81 ? 8.597 -1.333 -17.561 1.00 90.88 81 VAL A N 1
ATOM 621 C CA . VAL A 1 81 ? 7.306 -1.809 -18.069 1.00 90.88 81 VAL A CA 1
ATOM 622 C C . VAL A 1 81 ? 7.354 -3.315 -18.329 1.00 90.88 81 VAL A C 1
ATOM 624 O O . VAL A 1 81 ? 8.175 -3.786 -19.111 1.00 90.88 81 VAL A O 1
ATOM 627 N N . ILE A 1 82 ? 6.420 -4.051 -17.727 1.00 89.94 82 ILE A N 1
ATOM 628 C CA . ILE A 1 82 ? 6.187 -5.482 -17.972 1.00 89.94 82 ILE A CA 1
ATOM 629 C C . ILE A 1 82 ? 4.703 -5.757 -18.242 1.00 89.94 82 ILE A C 1
ATOM 631 O O . ILE A 1 82 ? 3.836 -4.902 -18.031 1.00 89.94 82 ILE A O 1
ATOM 635 N N . GLY A 1 83 ? 4.383 -6.965 -18.708 1.00 88.81 83 GLY A N 1
ATOM 636 C CA . GLY A 1 83 ? 2.995 -7.373 -18.921 1.00 88.81 83 GLY A CA 1
ATOM 637 C C . GLY A 1 83 ? 2.251 -7.677 -17.613 1.00 88.81 83 GLY A C 1
ATOM 638 O O . GLY A 1 83 ? 2.804 -8.269 -16.693 1.00 88.81 83 GLY A O 1
ATOM 639 N N . GLY A 1 84 ? 0.944 -7.394 -17.537 1.00 88.38 84 GLY A N 1
ATOM 640 C CA . GLY A 1 84 ? 0.143 -7.730 -16.344 1.00 88.38 84 GLY A CA 1
ATOM 641 C C . GLY A 1 84 ? 0.105 -9.233 -16.009 1.00 88.38 84 GLY A C 1
ATOM 642 O O . GLY A 1 84 ? 0.089 -9.608 -14.841 1.00 88.38 84 GLY A O 1
ATOM 643 N N . LYS A 1 85 ? 0.154 -10.112 -17.022 1.00 90.19 85 LYS A N 1
ATOM 644 C CA . LYS A 1 85 ? 0.277 -11.571 -16.817 1.00 90.19 85 LYS A CA 1
ATOM 645 C C . LYS A 1 85 ? 1.644 -11.964 -16.258 1.00 90.19 85 LYS A C 1
ATOM 647 O O . LYS A 1 85 ? 1.733 -12.855 -15.424 1.00 90.19 85 LYS A O 1
ATOM 652 N N . GLU A 1 86 ? 2.692 -11.300 -16.726 1.00 91.31 86 GLU A N 1
ATOM 653 C CA . GLU A 1 86 ? 4.064 -11.516 -16.276 1.00 91.31 86 GLU A CA 1
ATOM 654 C C . GLU A 1 86 ? 4.229 -11.071 -14.822 1.00 91.31 86 GLU A C 1
ATOM 656 O O . GLU A 1 86 ? 4.731 -11.837 -14.009 1.00 91.31 86 GLU A O 1
ATOM 661 N N . ALA A 1 87 ? 3.660 -9.917 -14.461 1.00 88.75 87 ALA A N 1
ATOM 662 C CA . ALA A 1 87 ? 3.612 -9.434 -13.084 1.00 88.75 87 ALA A CA 1
ATOM 663 C C . ALA A 1 87 ? 2.982 -10.456 -12.117 1.00 88.75 87 ALA A C 1
ATOM 665 O O . ALA A 1 87 ? 3.492 -10.660 -11.016 1.00 88.75 87 ALA A O 1
ATOM 666 N N . ILE A 1 88 ? 1.901 -11.127 -12.534 1.00 88.19 88 ILE A N 1
ATOM 667 C CA . ILE A 1 88 ? 1.269 -12.204 -11.755 1.00 88.19 88 ILE A CA 1
ATOM 668 C C . ILE A 1 88 ? 2.175 -13.439 -11.697 1.00 88.19 88 ILE A C 1
ATOM 670 O O . ILE A 1 88 ? 2.388 -13.985 -10.617 1.00 88.19 88 ILE A O 1
ATOM 674 N N . ASN A 1 89 ? 2.728 -13.870 -12.833 1.00 91.12 89 ASN A N 1
ATOM 675 C CA . ASN A 1 89 ? 3.593 -15.051 -12.902 1.00 91.12 89 ASN A CA 1
ATOM 676 C C . ASN A 1 89 ? 4.870 -14.903 -12.062 1.00 91.12 89 ASN A C 1
ATOM 678 O O . ASN A 1 89 ? 5.363 -15.888 -11.522 1.00 91.12 89 ASN A O 1
ATOM 682 N N . TRP A 1 90 ? 5.394 -13.684 -11.930 1.00 89.19 90 TRP A N 1
ATOM 683 C CA . TRP A 1 90 ? 6.552 -13.370 -11.089 1.00 89.19 90 TRP A CA 1
ATOM 684 C C . TRP A 1 90 ? 6.202 -13.185 -9.609 1.00 89.19 90 TRP A C 1
ATOM 686 O O . TRP A 1 90 ? 7.085 -12.918 -8.798 1.00 89.19 90 TRP A O 1
ATOM 696 N N . GLY A 1 91 ? 4.925 -13.310 -9.238 1.00 86.44 91 GLY A N 1
ATOM 697 C CA . GLY A 1 91 ? 4.483 -13.159 -7.856 1.00 86.44 91 GLY A CA 1
ATOM 698 C C . GLY A 1 91 ? 4.635 -11.735 -7.321 1.00 86.44 91 GLY A C 1
ATOM 699 O O . GLY A 1 91 ? 4.786 -11.549 -6.112 1.00 86.44 91 GLY A O 1
ATOM 700 N N . LEU A 1 92 ? 4.603 -10.718 -8.194 1.00 87.75 92 LEU A N 1
ATOM 701 C CA . LEU A 1 92 ? 4.565 -9.331 -7.733 1.00 87.75 92 LEU A CA 1
ATOM 702 C C . LEU A 1 92 ? 3.304 -9.106 -6.891 1.00 87.75 92 LEU A C 1
ATOM 704 O O . LEU A 1 92 ? 2.297 -9.786 -7.065 1.00 87.75 92 LEU A O 1
ATOM 708 N N . SER A 1 93 ? 3.337 -8.131 -5.980 1.00 85.94 93 SER A N 1
ATOM 709 C CA . SER A 1 93 ? 2.204 -7.833 -5.099 1.00 85.94 93 SER A CA 1
ATOM 710 C C . SER A 1 93 ? 2.063 -6.340 -4.788 1.00 85.94 93 SER A C 1
ATOM 712 O O . SER A 1 93 ? 2.899 -5.507 -5.158 1.00 85.94 93 SER A O 1
ATOM 714 N N . GLY A 1 94 ? 0.950 -5.982 -4.141 1.00 87.38 94 GLY A N 1
ATOM 715 C CA . GLY A 1 94 ? 0.706 -4.639 -3.620 1.00 87.38 94 GLY A CA 1
ATOM 716 C C . GLY A 1 94 ? 0.775 -3.542 -4.696 1.00 87.38 94 GLY A C 1
ATOM 717 O O . GLY A 1 94 ? 0.105 -3.653 -5.725 1.00 87.38 94 GLY A O 1
ATOM 718 N N . PRO A 1 95 ? 1.535 -2.449 -4.482 1.00 87.62 95 PRO A N 1
ATOM 719 C CA . PRO A 1 95 ? 1.596 -1.335 -5.431 1.00 87.62 95 PRO A CA 1
ATOM 720 C C . PRO A 1 95 ? 2.237 -1.716 -6.774 1.00 87.62 95 PRO A C 1
ATOM 722 O O . PRO A 1 95 ? 2.024 -1.008 -7.756 1.00 87.62 95 PRO A O 1
ATOM 725 N N . MET A 1 96 ? 2.996 -2.818 -6.842 1.00 87.69 96 MET A N 1
ATOM 726 C CA . MET A 1 96 ? 3.582 -3.284 -8.100 1.00 87.69 96 MET A CA 1
ATOM 727 C C . MET A 1 96 ? 2.501 -3.845 -9.026 1.00 87.69 96 MET A C 1
ATOM 729 O O . MET A 1 96 ? 2.350 -3.350 -10.135 1.00 87.69 96 MET A O 1
ATOM 733 N N . LEU A 1 97 ? 1.673 -4.786 -8.555 1.00 89.50 97 LEU A N 1
ATOM 734 C CA . LEU A 1 97 ? 0.557 -5.327 -9.350 1.00 89.50 97 LEU A CA 1
ATOM 735 C C . LEU A 1 97 ? -0.428 -4.245 -9.794 1.00 89.50 97 LEU A C 1
ATOM 737 O O . LEU A 1 97 ? -0.876 -4.229 -10.941 1.00 89.50 97 LEU A O 1
ATOM 741 N N . ARG A 1 98 ? -0.750 -3.322 -8.882 1.00 91.69 98 ARG A N 1
ATOM 742 C CA . ARG A 1 98 ? -1.725 -2.256 -9.135 1.00 91.69 98 ARG A CA 1
ATOM 743 C C . ARG A 1 98 ? -1.267 -1.266 -10.203 1.00 91.69 98 ARG A C 1
ATOM 745 O O . ARG A 1 98 ? -2.116 -0.652 -10.839 1.00 91.69 98 ARG A O 1
ATOM 752 N N . ALA A 1 99 ? 0.036 -1.129 -10.440 1.00 91.12 99 ALA A N 1
ATOM 753 C CA . ALA A 1 99 ? 0.577 -0.318 -11.531 1.00 91.12 99 ALA A CA 1
ATOM 754 C C . ALA A 1 99 ? 0.423 -0.972 -12.920 1.00 91.12 99 ALA A C 1
ATOM 756 O O . ALA A 1 99 ? 0.438 -0.263 -13.928 1.00 91.12 99 ALA A O 1
ATOM 757 N N . PHE A 1 100 ? 0.230 -2.297 -12.970 1.00 92.19 100 PHE A N 1
ATOM 758 C CA . PHE A 1 100 ? 0.079 -3.098 -14.195 1.00 92.19 100 PHE A CA 1
ATOM 759 C C . PHE A 1 100 ? -1.378 -3.475 -14.510 1.00 92.19 100 PHE A C 1
ATOM 761 O O . PHE A 1 100 ? -1.651 -4.429 -15.239 1.00 92.19 100 PHE A O 1
ATOM 768 N N . GLY A 1 101 ? -2.341 -2.731 -13.972 1.00 90.00 101 GLY A N 1
ATOM 769 C CA . GLY A 1 101 ? -3.761 -2.871 -14.298 1.00 90.00 101 GLY A CA 1
ATOM 770 C C . GLY A 1 101 ? -4.504 -3.922 -13.480 1.00 90.00 101 GLY A C 1
ATOM 771 O O . GLY A 1 101 ? -5.665 -4.200 -13.771 1.00 90.00 101 GLY A O 1
ATOM 772 N N . ILE A 1 102 ? -3.864 -4.514 -12.470 1.00 91.50 102 ILE A N 1
ATOM 773 C CA . ILE A 1 102 ? -4.472 -5.555 -11.642 1.00 91.50 102 ILE A CA 1
ATOM 774 C C . ILE A 1 102 ? -5.087 -4.908 -10.395 1.00 91.50 102 ILE A C 1
ATOM 776 O O . ILE A 1 102 ? -4.377 -4.550 -9.454 1.00 91.50 102 ILE A O 1
ATOM 780 N N . LYS A 1 103 ? -6.421 -4.747 -10.380 1.00 92.19 103 LYS A N 1
ATOM 781 C CA . LYS A 1 103 ? -7.181 -4.212 -9.230 1.00 92.19 103 LYS A CA 1
ATOM 782 C C . LYS A 1 103 ? -7.297 -5.277 -8.128 1.00 92.19 103 LYS A C 1
ATOM 784 O O . LYS A 1 103 ? -8.359 -5.852 -7.920 1.00 92.19 103 LYS A O 1
ATOM 789 N N . TRP A 1 104 ? -6.186 -5.553 -7.449 1.00 89.19 104 TRP A N 1
ATOM 790 C CA . TRP A 1 104 ? -6.100 -6.531 -6.364 1.00 89.19 104 TRP A CA 1
ATOM 791 C C . TRP A 1 104 ? -5.468 -5.905 -5.119 1.00 89.19 104 TRP A C 1
ATOM 793 O O . TRP A 1 104 ? -4.414 -5.272 -5.205 1.00 89.19 104 TRP A O 1
ATOM 803 N N . ASP A 1 105 ? -6.124 -6.072 -3.972 1.00 89.44 105 ASP A N 1
ATOM 804 C CA . ASP A 1 105 ? -5.647 -5.597 -2.675 1.00 89.44 105 ASP A CA 1
ATOM 805 C C . ASP A 1 105 ? -6.156 -6.519 -1.558 1.00 89.44 105 ASP A C 1
ATOM 807 O O . ASP A 1 105 ? -7.354 -6.808 -1.476 1.00 89.44 105 ASP A O 1
ATOM 811 N N . LEU A 1 106 ? -5.246 -6.977 -0.696 1.00 86.38 106 LEU A N 1
ATOM 812 C CA . LEU A 1 106 ? -5.560 -7.914 0.381 1.00 86.38 106 LEU A CA 1
ATOM 813 C C . LEU A 1 106 ? -6.569 -7.329 1.381 1.00 86.38 106 LEU A C 1
ATOM 815 O O . LEU A 1 106 ? -7.401 -8.064 1.902 1.00 86.38 106 LEU A O 1
ATOM 819 N N . GLN A 1 107 ? -6.554 -6.009 1.594 1.00 88.25 107 GLN A N 1
ATOM 820 C CA . GLN A 1 107 ? -7.443 -5.323 2.537 1.00 88.25 107 GLN A CA 1
ATOM 821 C C . GLN A 1 107 ? -8.920 -5.405 2.113 1.00 88.25 107 GLN A C 1
ATOM 823 O O . GLN A 1 107 ? -9.804 -5.356 2.962 1.00 88.25 107 GLN A O 1
ATOM 828 N N . LYS A 1 108 ? -9.205 -5.551 0.809 1.00 88.56 108 LYS A N 1
ATOM 829 C CA . LYS A 1 108 ? -10.570 -5.780 0.297 1.00 88.56 108 LYS A CA 1
ATOM 830 C C . LYS A 1 108 ? -10.910 -7.263 0.137 1.00 88.56 108 LYS A C 1
ATOM 832 O O . LYS A 1 108 ? -12.085 -7.600 0.181 1.00 88.56 108 LYS A O 1
ATOM 837 N N . VAL A 1 109 ? -9.916 -8.123 -0.099 1.00 86.69 109 VAL A N 1
ATOM 838 C CA . VAL A 1 109 ? -10.133 -9.556 -0.369 1.00 86.69 109 VAL A CA 1
ATOM 839 C C . VAL A 1 109 ? -10.298 -10.357 0.918 1.00 86.69 109 VAL A C 1
ATOM 841 O O . VAL A 1 109 ? -11.265 -11.095 1.047 1.00 86.69 109 VAL A O 1
ATOM 844 N N . ASP A 1 110 ? -9.355 -10.216 1.848 1.00 81.56 110 ASP A N 1
ATOM 845 C CA . ASP A 1 110 ? -9.332 -10.973 3.108 1.00 81.56 110 ASP A CA 1
ATOM 846 C C . ASP A 1 110 ? -9.996 -10.195 4.255 1.00 81.56 110 ASP A C 1
ATOM 848 O O . ASP A 1 110 ? -10.340 -10.768 5.282 1.00 81.56 110 ASP A O 1
ATOM 852 N N . GLN A 1 111 ? -10.194 -8.880 4.069 1.00 81.19 111 GLN A N 1
ATOM 853 C CA . GLN A 1 111 ? -10.888 -7.987 5.009 1.00 81.19 111 GLN A CA 1
ATOM 854 C C . GLN A 1 111 ? -10.408 -8.145 6.461 1.00 81.19 111 GLN A C 1
ATOM 856 O O . GLN A 1 111 ? -11.197 -8.169 7.403 1.00 81.19 111 GLN A O 1
ATOM 861 N N . TYR A 1 112 ? -9.094 -8.261 6.660 1.00 79.56 112 TYR A N 1
ATOM 862 C CA . TYR A 1 112 ? -8.528 -8.330 8.003 1.00 79.56 112 TYR A CA 1
ATOM 863 C C . TYR A 1 112 ? -8.753 -7.003 8.759 1.00 79.56 112 TYR A C 1
ATOM 865 O O . TYR A 1 112 ? -8.853 -5.942 8.154 1.00 79.56 112 TYR A O 1
ATOM 873 N N . GLU A 1 113 ? -8.820 -7.042 10.093 1.00 85.00 113 GLU A N 1
ATOM 874 C CA . GLU A 1 113 ? -9.242 -5.895 10.926 1.00 85.00 113 GLU A CA 1
ATOM 875 C C . GLU A 1 113 ? -10.682 -5.428 10.646 1.00 85.00 113 GLU A C 1
ATOM 877 O O . GLU A 1 113 ? -11.597 -6.238 10.743 1.00 85.00 113 GLU A O 1
ATOM 882 N N . CYS A 1 114 ? -10.887 -4.132 10.395 1.00 89.19 114 CYS A N 1
ATOM 883 C CA . CYS A 1 114 ? -12.188 -3.505 10.147 1.00 89.19 114 CYS A CA 1
ATOM 884 C C . CYS A 1 114 ? -12.134 -2.597 8.906 1.00 89.19 114 CYS A C 1
ATOM 886 O O . CYS A 1 114 ? -12.701 -1.506 8.891 1.00 89.19 114 CYS A O 1
ATOM 888 N N . TYR A 1 115 ? -11.376 -3.002 7.875 1.00 88.88 115 TYR A N 1
ATOM 889 C CA . TYR A 1 115 ? -11.241 -2.239 6.623 1.00 88.88 115 TYR A CA 1
ATOM 890 C C . TYR A 1 115 ? -12.536 -2.151 5.806 1.00 88.88 115 TYR A C 1
ATOM 892 O O . TYR A 1 115 ? -12.639 -1.312 4.908 1.00 88.88 115 TYR A O 1
ATOM 900 N N . ASP A 1 116 ? -13.491 -3.031 6.091 1.00 90.88 116 ASP A N 1
ATOM 901 C CA . ASP A 1 116 ? -14.835 -3.091 5.527 1.00 90.88 116 ASP A CA 1
ATOM 902 C C . ASP A 1 116 ? -15.763 -1.988 6.060 1.00 90.88 116 ASP A C 1
ATOM 904 O O . ASP A 1 116 ? -16.707 -1.613 5.368 1.00 90.88 116 ASP A O 1
ATOM 908 N N . GLU A 1 117 ? -15.467 -1.418 7.234 1.00 91.56 117 GLU A N 1
ATOM 909 C CA . GLU A 1 117 ? -16.245 -0.323 7.833 1.00 91.56 117 GLU A CA 1
ATOM 910 C C . GLU A 1 117 ? -15.921 1.059 7.211 1.00 91.56 117 GLU A C 1
ATOM 912 O O . GLU A 1 117 ? -16.582 2.046 7.531 1.00 91.56 117 GLU A O 1
ATOM 917 N N . PHE A 1 118 ? -14.934 1.149 6.305 1.00 93.44 118 PHE A N 1
ATOM 918 C CA . PHE A 1 118 ? -14.475 2.409 5.698 1.00 93.44 118 PHE A CA 1
ATOM 919 C C . PHE A 1 118 ? -14.740 2.488 4.189 1.00 93.44 118 PHE A C 1
ATOM 921 O O . PHE A 1 118 ? -14.543 1.525 3.442 1.00 93.44 118 PHE A O 1
ATOM 928 N N . ASP A 1 119 ? -15.083 3.685 3.714 1.00 94.31 119 ASP A N 1
ATOM 929 C CA . ASP A 1 119 ? -15.224 3.992 2.293 1.00 94.31 119 ASP A CA 1
ATOM 930 C C . ASP A 1 119 ? -13.877 4.405 1.684 1.00 94.31 119 ASP A C 1
ATOM 932 O O . ASP A 1 119 ? -13.339 5.482 1.963 1.00 94.31 119 ASP A O 1
ATOM 936 N N . TRP A 1 120 ? -13.326 3.557 0.822 1.00 94.38 120 TRP A N 1
ATOM 937 C CA . TRP A 1 120 ? -12.046 3.778 0.150 1.00 94.38 120 TRP A CA 1
ATOM 938 C C . TRP A 1 120 ? -11.938 2.927 -1.113 1.00 94.38 120 TRP A C 1
ATOM 940 O O . TRP A 1 120 ? -12.519 1.837 -1.197 1.00 94.38 120 TRP A O 1
ATOM 950 N N . GLU A 1 121 ? -11.134 3.396 -2.064 1.00 93.38 121 GLU A N 1
ATOM 951 C CA . GLU A 1 121 ? -10.948 2.747 -3.359 1.00 93.38 121 GLU A CA 1
ATOM 952 C C . GLU A 1 121 ? -9.521 2.250 -3.577 1.00 93.38 121 GLU A C 1
ATOM 954 O O . GLU A 1 121 ? -8.525 2.894 -3.235 1.00 93.38 121 GLU A O 1
ATOM 959 N N . ILE A 1 122 ? -9.413 1.092 -4.233 1.00 92.88 122 ILE A N 1
ATOM 960 C CA . ILE A 1 122 ? -8.119 0.552 -4.650 1.00 92.88 122 ILE A CA 1
ATOM 961 C C . ILE A 1 122 ? -7.556 1.462 -5.741 1.00 92.88 122 ILE A C 1
ATOM 963 O O . ILE A 1 122 ? -8.141 1.579 -6.814 1.00 92.88 122 ILE A O 1
ATOM 967 N N . GLN A 1 123 ? -6.390 2.050 -5.486 1.00 93.38 123 GLN A N 1
ATOM 968 C CA . GLN A 1 123 ? -5.672 2.879 -6.456 1.00 93.38 123 GLN A CA 1
ATOM 969 C C . GLN A 1 123 ? -4.866 1.992 -7.403 1.00 93.38 123 GLN A C 1
ATOM 971 O O . GLN A 1 123 ? -4.035 1.205 -6.938 1.00 93.38 123 GLN A O 1
ATOM 976 N N . TRP A 1 124 ? -5.113 2.113 -8.707 1.00 93.38 124 TRP A N 1
ATOM 977 C CA . TRP A 1 124 ? -4.495 1.301 -9.756 1.00 93.38 124 TRP A CA 1
ATOM 978 C C . TRP A 1 124 ? -4.338 2.098 -11.054 1.00 93.38 124 TRP A C 1
ATOM 980 O O . TRP A 1 124 ? -4.983 3.124 -11.259 1.00 93.38 124 TRP A O 1
ATOM 990 N N . GLN A 1 125 ? -3.459 1.616 -11.923 1.00 91.81 125 GLN A N 1
ATOM 991 C CA . GLN A 1 125 ? -3.111 2.204 -13.214 1.00 91.81 125 GLN A CA 1
ATOM 992 C C . GLN A 1 125 ? -2.716 1.084 -14.185 1.00 91.81 125 GLN A C 1
ATOM 994 O O . GLN A 1 125 ? -2.469 -0.031 -13.745 1.00 91.81 125 GLN A O 1
ATOM 999 N N . LYS A 1 126 ? -2.662 1.347 -15.499 1.00 87.00 126 LYS A N 1
ATOM 1000 C CA . LYS A 1 126 ? -2.409 0.304 -16.523 1.00 87.00 126 LYS A CA 1
ATOM 1001 C C . LYS A 1 126 ? -1.026 0.366 -17.186 1.00 87.00 126 LYS A C 1
ATOM 1003 O O . LYS A 1 126 ? -0.609 -0.608 -17.802 1.00 87.00 126 LYS 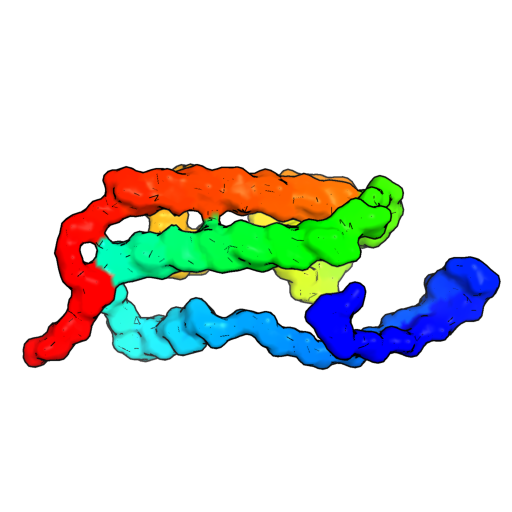A O 1
ATOM 1008 N N . LYS A 1 127 ? -0.344 1.509 -17.112 1.00 88.12 127 LYS A N 1
ATOM 1009 C CA . LYS A 1 127 ? 0.854 1.783 -17.918 1.00 88.12 127 LYS A CA 1
ATOM 1010 C C . LYS A 1 127 ? 2.133 1.142 -17.357 1.00 88.12 127 LYS A C 1
ATOM 1012 O O . LYS A 1 127 ? 2.984 0.757 -18.146 1.00 88.12 127 LYS A O 1
ATOM 1017 N N . GLY A 1 128 ? 2.236 0.972 -16.037 1.00 86.12 128 GLY A N 1
ATOM 1018 C CA . GLY A 1 128 ? 3.273 0.139 -15.422 1.00 86.12 128 GLY A CA 1
ATOM 1019 C C . GLY A 1 128 ? 4.709 0.668 -15.461 1.00 86.12 128 GLY A C 1
ATOM 1020 O O . GLY A 1 128 ? 5.618 -0.072 -15.111 1.00 86.12 128 GLY A O 1
ATOM 1021 N N . ASP A 1 129 ? 4.943 1.910 -15.885 1.00 90.88 129 ASP A N 1
ATOM 1022 C CA . ASP A 1 129 ? 6.273 2.520 -15.792 1.00 90.88 129 ASP A CA 1
ATOM 1023 C C . ASP A 1 129 ? 6.572 3.027 -14.368 1.00 90.88 129 ASP A C 1
ATOM 1025 O O . ASP A 1 129 ? 5.694 3.101 -13.499 1.00 90.88 129 ASP A O 1
ATOM 1029 N N . LEU A 1 130 ? 7.832 3.384 -14.102 1.00 87.56 130 LEU A N 1
ATOM 1030 C CA . LEU A 1 130 ? 8.260 3.907 -12.795 1.00 87.56 130 LEU A CA 1
ATOM 1031 C C . LEU A 1 130 ? 7.443 5.127 -12.339 1.00 87.56 130 LEU A C 1
ATOM 1033 O O . LEU A 1 130 ? 7.123 5.254 -11.153 1.00 87.56 130 LEU A O 1
ATOM 1037 N N . LEU A 1 131 ? 7.043 5.992 -13.270 1.00 90.25 131 LEU A N 1
ATOM 1038 C CA . LEU A 1 131 ? 6.179 7.133 -12.977 1.00 90.25 131 LEU A CA 1
ATOM 1039 C C . LEU A 1 131 ? 4.787 6.697 -12.486 1.00 90.25 131 LEU A C 1
ATOM 1041 O O . LEU A 1 131 ? 4.246 7.248 -11.525 1.00 90.25 131 LEU A O 1
ATOM 1045 N N . VAL A 1 132 ? 4.207 5.661 -13.082 1.00 90.31 132 VAL A N 1
ATOM 1046 C CA . VAL A 1 132 ? 2.942 5.074 -12.632 1.00 90.31 132 VAL A CA 1
ATOM 1047 C C . VAL A 1 132 ? 3.077 4.457 -11.244 1.00 90.31 132 VAL A C 1
ATOM 1049 O O . VAL A 1 132 ? 2.194 4.633 -10.401 1.00 90.31 132 VAL A O 1
ATOM 1052 N N . HIS A 1 133 ? 4.188 3.772 -10.972 1.00 88.69 133 HIS A N 1
ATOM 1053 C CA . HIS A 1 133 ? 4.485 3.231 -9.646 1.00 88.69 133 HIS A CA 1
ATOM 1054 C C . HIS A 1 133 ? 4.567 4.320 -8.569 1.00 88.69 133 HIS A C 1
ATOM 1056 O O . HIS A 1 133 ? 4.167 4.072 -7.425 1.00 88.69 133 HIS A O 1
ATOM 1062 N N . TYR A 1 134 ? 5.059 5.508 -8.925 1.00 90.25 134 TYR A N 1
ATOM 1063 C CA . TYR A 1 134 ? 5.014 6.688 -8.068 1.00 90.25 134 TYR A CA 1
ATOM 1064 C C . TYR A 1 134 ? 3.568 7.137 -7.822 1.00 90.25 134 TYR A C 1
ATOM 1066 O O . TYR A 1 134 ? 3.141 7.209 -6.668 1.00 90.25 134 TYR A O 1
ATOM 1074 N N . PHE A 1 135 ? 2.773 7.349 -8.876 1.00 91.44 135 PHE A N 1
ATOM 1075 C CA . PHE A 1 135 ? 1.394 7.825 -8.726 1.00 91.44 135 PHE A CA 1
ATOM 1076 C C . PHE A 1 135 ? 0.517 6.874 -7.908 1.00 91.44 135 PHE A C 1
ATOM 1078 O O . PHE A 1 135 ? -0.199 7.324 -7.020 1.00 91.44 135 PHE A O 1
ATOM 1085 N N . VAL A 1 136 ? 0.619 5.558 -8.127 1.00 92.06 136 VAL A N 1
ATOM 1086 C CA . VAL A 1 136 ? -0.130 4.557 -7.345 1.00 92.06 136 VAL A CA 1
ATOM 1087 C C . VAL A 1 136 ? 0.202 4.640 -5.850 1.00 92.06 136 VAL A C 1
ATOM 1089 O O . VAL A 1 136 ? -0.684 4.442 -5.016 1.00 92.06 136 VAL A O 1
ATOM 1092 N N . ARG A 1 137 ? 1.453 4.958 -5.486 1.00 91.31 137 ARG A N 1
ATOM 1093 C CA . AR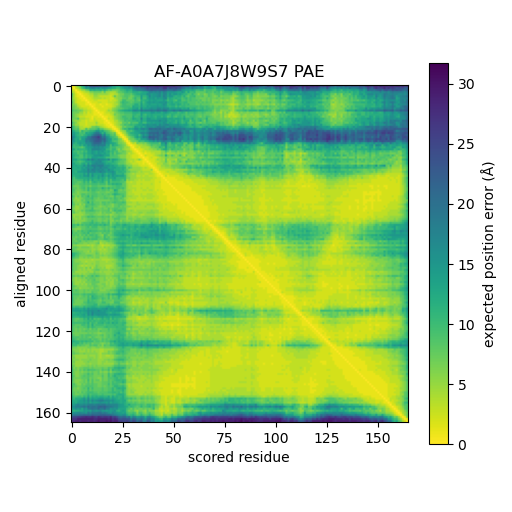G A 1 137 ? 1.861 5.148 -4.085 1.00 91.31 137 ARG A CA 1
ATOM 1094 C C . ARG A 1 137 ? 1.341 6.461 -3.509 1.00 91.31 137 ARG A C 1
ATOM 1096 O O . ARG A 1 137 ? 0.796 6.436 -2.410 1.00 91.31 137 ARG A O 1
ATOM 1103 N N . ILE A 1 138 ? 1.439 7.571 -4.248 1.00 91.94 138 ILE A N 1
ATOM 1104 C CA . ILE A 1 138 ? 0.892 8.869 -3.819 1.00 91.94 138 ILE A CA 1
ATOM 1105 C C . ILE A 1 138 ? -0.617 8.773 -3.606 1.00 91.94 138 ILE A C 1
ATOM 1107 O O . ILE A 1 138 ? -1.098 9.038 -2.507 1.00 91.94 138 ILE A O 1
ATOM 1111 N N . SER A 1 139 ? -1.363 8.317 -4.612 1.00 92.88 139 SER A N 1
ATOM 1112 C CA . SER A 1 139 ? -2.806 8.095 -4.491 1.00 92.88 139 SER A CA 1
ATOM 1113 C C . SER A 1 139 ? -3.115 7.117 -3.358 1.00 92.88 139 SER A C 1
ATOM 1115 O O . SER A 1 139 ? -4.053 7.314 -2.593 1.00 92.88 139 SER A O 1
ATOM 1117 N N . GLY A 1 140 ? -2.286 6.082 -3.198 1.00 91.75 140 GLY A N 1
ATOM 1118 C CA . GLY A 1 140 ? -2.400 5.124 -2.108 1.00 91.75 140 GLY A CA 1
ATOM 1119 C C . GLY A 1 140 ? -2.231 5.732 -0.714 1.00 91.75 140 GLY A C 1
ATOM 1120 O O . GLY A 1 140 ? -2.856 5.209 0.203 1.00 91.75 140 GLY A O 1
ATOM 1121 N N . MET A 1 141 ? -1.425 6.787 -0.546 1.00 93.19 141 MET A N 1
ATOM 1122 C CA . MET A 1 141 ? -1.319 7.553 0.706 1.00 93.19 141 MET A CA 1
ATOM 1123 C C . MET A 1 141 ? -2.525 8.468 0.923 1.00 93.19 141 MET A C 1
ATOM 1125 O O . MET A 1 141 ? -2.963 8.624 2.058 1.00 93.19 141 MET A O 1
ATOM 1129 N N . MET A 1 142 ? -3.087 9.044 -0.144 1.00 95.19 142 MET A N 1
ATOM 1130 C CA . MET A 1 142 ? -4.302 9.860 -0.040 1.00 95.19 142 MET A CA 1
ATOM 1131 C C . MET A 1 142 ? -5.482 9.032 0.482 1.00 95.19 142 MET A C 1
ATOM 1133 O O . MET A 1 142 ? -6.190 9.474 1.385 1.00 95.19 142 MET A O 1
ATOM 1137 N N . GLU A 1 143 ? -5.638 7.797 -0.002 1.00 94.56 143 GLU A N 1
ATOM 1138 C CA . GLU A 1 143 ? -6.634 6.865 0.542 1.00 94.56 143 GLU A CA 1
ATOM 1139 C C . GLU A 1 143 ? -6.332 6.474 1.994 1.00 94.56 143 GLU A C 1
ATOM 1141 O O . GLU A 1 143 ? -7.250 6.409 2.805 1.00 94.56 143 GLU A O 1
ATOM 1146 N N . SER A 1 144 ? -5.059 6.289 2.363 1.00 93.50 144 SER A N 1
ATOM 1147 C CA . SER A 1 144 ? -4.676 6.054 3.763 1.00 93.50 144 SER A CA 1
ATOM 1148 C C . SER A 1 144 ? -5.107 7.210 4.670 1.00 93.50 144 SER A C 1
ATOM 1150 O O . SER A 1 144 ? -5.661 6.973 5.740 1.00 93.50 144 SER A O 1
ATOM 1152 N N . ILE A 1 145 ? -4.928 8.463 4.236 1.00 95.56 145 ILE A N 1
ATOM 1153 C CA . ILE A 1 145 ? -5.404 9.644 4.974 1.00 95.56 145 ILE A CA 1
ATOM 1154 C C . ILE A 1 145 ? -6.933 9.617 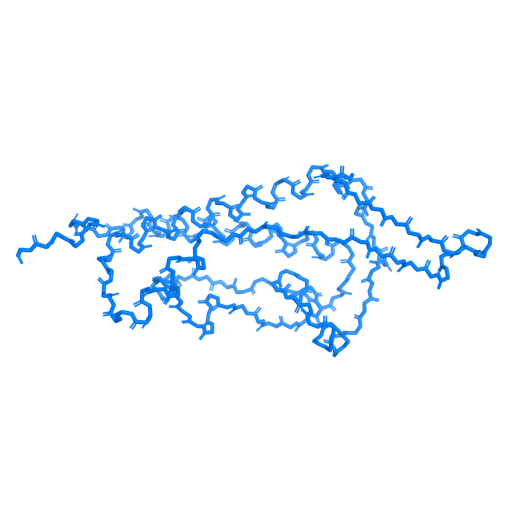5.103 1.00 95.56 145 ILE A C 1
ATOM 1156 O O . ILE A 1 145 ? -7.448 9.836 6.199 1.00 95.56 145 ILE A O 1
ATOM 1160 N N . LYS A 1 146 ? -7.651 9.288 4.021 1.00 96.56 146 LYS A N 1
ATOM 1161 C CA . LYS A 1 146 ? -9.118 9.165 4.019 1.00 96.56 146 LYS A CA 1
ATOM 1162 C C . LYS A 1 146 ? -9.603 8.104 5.017 1.00 96.56 146 LYS A C 1
ATOM 1164 O O . LYS A 1 146 ? -10.582 8.332 5.724 1.00 96.56 146 LYS A O 1
ATOM 1169 N N . ILE A 1 147 ? -8.923 6.959 5.093 1.00 95.62 147 ILE A N 1
ATOM 1170 C CA . ILE A 1 147 ? -9.232 5.887 6.053 1.00 95.62 147 ILE A CA 1
ATOM 1171 C C . ILE A 1 147 ? -8.954 6.357 7.483 1.00 95.62 147 ILE A C 1
ATOM 1173 O O . ILE A 1 147 ? -9.801 6.183 8.353 1.00 95.62 147 ILE A O 1
ATOM 1177 N N . ILE A 1 148 ? -7.803 6.992 7.734 1.00 94.50 148 ILE A N 1
ATOM 1178 C CA . ILE A 1 148 ? -7.447 7.507 9.066 1.00 94.50 148 ILE A CA 1
ATOM 1179 C C . ILE A 1 148 ? -8.488 8.522 9.551 1.00 94.50 148 ILE A C 1
ATOM 1181 O O . ILE A 1 148 ? -8.904 8.453 10.703 1.00 94.50 148 ILE A O 1
ATOM 1185 N N . GLN A 1 149 ? -8.935 9.436 8.688 1.00 96.25 149 GLN A N 1
ATOM 1186 C CA . GLN A 1 149 ? -9.966 10.420 9.029 1.00 96.25 149 GLN A CA 1
ATOM 1187 C C . GLN A 1 149 ? -11.279 9.741 9.438 1.00 96.25 149 GLN A C 1
ATOM 1189 O O . GLN A 1 149 ? -11.787 10.005 10.526 1.00 96.25 149 GLN A O 1
ATOM 1194 N N . GLN A 1 150 ? -11.764 8.789 8.635 1.00 96.06 150 GLN A N 1
ATOM 1195 C CA . GLN A 1 150 ? -12.970 8.018 8.961 1.00 96.06 150 GLN A CA 1
ATOM 1196 C C . GLN A 1 150 ? -12.810 7.201 10.252 1.00 96.06 150 GLN A C 1
ATOM 1198 O O . GLN A 1 150 ? -13.733 7.120 11.060 1.00 96.06 150 GLN A O 1
ATOM 1203 N N . ALA A 1 151 ? -11.632 6.618 10.484 1.00 94.19 151 ALA A N 1
ATOM 1204 C CA . ALA A 1 151 ? -11.345 5.861 11.696 1.00 94.19 151 ALA A CA 1
ATOM 1205 C C . ALA A 1 151 ? -11.316 6.752 12.945 1.00 94.19 151 ALA A C 1
ATOM 1207 O O . ALA A 1 151 ? -11.791 6.330 13.996 1.00 94.19 151 ALA A O 1
ATOM 1208 N N . LEU A 1 152 ? -10.794 7.977 12.846 1.00 93.69 152 LEU A N 1
ATOM 1209 C CA . LEU A 1 152 ? -10.789 8.942 13.948 1.00 93.69 152 LEU A CA 1
ATOM 1210 C C . LEU A 1 152 ? -12.198 9.443 14.287 1.00 93.69 152 LEU A C 1
ATOM 1212 O O . LEU A 1 152 ? -12.512 9.609 15.463 1.00 93.69 152 LEU A O 1
ATOM 1216 N N . GLU A 1 153 ? -13.046 9.650 13.281 1.00 94.38 153 GLU A N 1
ATOM 1217 C CA . GLU A 1 153 ? -14.443 10.062 13.464 1.00 94.38 153 GLU A CA 1
ATOM 1218 C C . GLU A 1 153 ? -15.321 8.923 14.004 1.00 94.38 153 GLU A C 1
ATOM 1220 O O . GLU A 1 153 ? -16.201 9.148 14.834 1.00 94.38 153 GLU A O 1
ATOM 1225 N N . GLY A 1 154 ? -15.067 7.694 13.550 1.00 90.88 154 GLY A N 1
ATOM 1226 C CA . GLY A 1 154 ? -15.869 6.512 13.856 1.00 90.88 154 GLY A CA 1
ATOM 1227 C C . GLY A 1 154 ? -15.365 5.659 15.020 1.00 90.88 154 GLY A C 1
ATOM 1228 O O . GLY A 1 154 ? -15.933 4.593 15.257 1.00 90.88 154 GLY A O 1
ATOM 1229 N N . ILE A 1 155 ? -14.301 6.061 15.728 1.00 91.75 155 ILE A N 1
ATOM 1230 C CA . ILE A 1 155 ? -13.690 5.209 16.756 1.00 91.75 155 ILE A CA 1
ATOM 1231 C C . ILE A 1 155 ? -14.687 4.902 17.890 1.00 91.75 155 ILE A C 1
ATOM 1233 O O . ILE A 1 155 ? -15.155 5.813 18.581 1.00 91.75 155 ILE A O 1
ATOM 1237 N N . PRO A 1 156 ? -15.013 3.620 18.144 1.00 90.31 156 PRO A N 1
ATOM 1238 C CA . PRO A 1 156 ? -15.988 3.279 19.166 1.00 90.31 156 PRO A CA 1
ATOM 1239 C C . PRO A 1 156 ? -15.414 3.477 20.573 1.00 90.31 156 PRO A C 1
ATOM 1241 O O . PRO A 1 156 ? -14.232 3.231 20.850 1.00 90.31 156 PRO A O 1
ATOM 1244 N N . SER A 1 157 ? -16.281 3.872 21.504 1.00 83.81 157 SER A N 1
ATOM 1245 C CA . SER A 1 157 ? -15.966 3.831 22.929 1.00 83.81 157 SER A CA 1
ATOM 1246 C C . SER A 1 157 ? -15.885 2.376 23.415 1.00 83.81 157 SER A C 1
ATOM 1248 O O . SER A 1 157 ? -16.474 1.466 22.834 1.00 83.81 157 SER A O 1
ATOM 1250 N N . GLY A 1 158 ? -15.101 2.128 24.466 1.00 84.81 158 GLY A N 1
ATOM 1251 C CA . GLY A 1 158 ? -14.890 0.780 25.002 1.00 84.81 158 GLY A CA 1
ATOM 1252 C C . GLY A 1 158 ? -13.437 0.481 25.358 1.00 84.81 158 GLY A C 1
ATOM 1253 O O . GLY A 1 158 ? -12.567 1.364 25.334 1.00 84.81 158 GLY A O 1
ATOM 1254 N N . ARG A 1 159 ? -13.189 -0.782 25.717 1.00 84.12 159 ARG A N 1
ATOM 1255 C CA . ARG A 1 159 ? -11.855 -1.299 26.051 1.00 84.12 159 ARG A CA 1
ATOM 1256 C C . ARG A 1 159 ? -11.106 -1.692 24.779 1.00 84.12 159 ARG A C 1
ATOM 1258 O O . ARG A 1 159 ? -11.715 -2.065 23.780 1.00 84.12 159 ARG A O 1
ATOM 1265 N N . TYR A 1 160 ? -9.785 -1.576 24.822 1.00 82.25 160 TYR A N 1
ATOM 1266 C CA . TYR A 1 160 ? -8.892 -1.973 23.729 1.00 82.25 160 TYR A CA 1
ATOM 1267 C C . TYR A 1 160 ? -8.276 -3.367 23.950 1.00 82.25 160 TYR A C 1
ATOM 1269 O O . TYR A 1 160 ? -7.581 -3.880 23.084 1.00 82.25 160 TYR A O 1
ATOM 1277 N N . GLU A 1 161 ? -8.539 -3.988 25.094 1.00 82.25 161 GLU A N 1
ATOM 1278 C CA . GLU A 1 161 ? -8.001 -5.284 25.498 1.00 82.25 161 GLU A CA 1
ATOM 1279 C C . GLU A 1 161 ? -9.141 -6.233 25.883 1.00 82.25 161 GLU A C 1
ATOM 1281 O O . GLU A 1 161 ? -10.162 -5.803 26.433 1.00 82.25 161 GLU A O 1
ATOM 1286 N N . ASN A 1 162 ? -8.951 -7.521 25.592 1.00 69.88 162 ASN A N 1
ATOM 1287 C CA . ASN A 1 162 ? -9.749 -8.590 26.177 1.00 69.88 162 ASN A CA 1
ATOM 1288 C C . ASN A 1 162 ? -9.117 -8.908 27.528 1.00 69.88 162 ASN A C 1
ATOM 1290 O O . ASN A 1 162 ? -8.097 -9.588 27.576 1.00 69.88 162 ASN A O 1
ATOM 1294 N N . LEU A 1 163 ? -9.666 -8.377 28.614 1.00 60.41 163 LEU A N 1
ATOM 1295 C CA . LEU A 1 163 ? -9.246 -8.837 29.932 1.00 60.41 163 LEU A CA 1
ATOM 1296 C C . LEU A 1 163 ? -9.820 -10.231 30.149 1.00 60.41 163 LEU A C 1
ATOM 1298 O O . LEU A 1 163 ? -11.025 -10.429 29.986 1.00 60.41 163 LEU A O 1
ATOM 1302 N N . GLU A 1 164 ? -8.951 -11.168 30.510 1.00 54.72 164 GLU A N 1
ATOM 1303 C CA . GLU A 1 164 ? -9.372 -12.410 31.144 1.00 54.72 164 GLU A CA 1
ATOM 1304 C C . GLU A 1 164 ? -10.147 -12.038 32.420 1.00 54.72 164 GLU A C 1
ATOM 1306 O O . GLU A 1 164 ? -9.644 -11.299 33.271 1.00 54.72 164 GLU A O 1
ATOM 1311 N N . ILE A 1 165 ? -11.400 -12.487 32.508 1.00 39.66 165 ILE A N 1
ATOM 1312 C CA . ILE A 1 165 ? -12.064 -12.739 33.791 1.00 39.66 165 ILE A CA 1
ATOM 1313 C C . ILE A 1 165 ? -11.879 -14.225 34.063 1.00 39.66 165 ILE A C 1
ATOM 1315 O O . ILE A 1 165 ? -12.118 -15.001 33.108 1.00 39.66 165 ILE A O 1
#

Organism: NCBI:txid34286

InterPro domains:
  IPR001135 NADH-quinone oxidoreductase, subunit D [PF00346] (64-161)
  IPR022885 NAD(P)H-quinone oxidoreductase subunit D/H [PTHR11993] (76-164)
  IPR029014 [NiFe]-hydrogenase, large subunit [G3DSA:1.10.645.10] (22-73)
  IPR029014 [NiFe]-hydrogenase, large subunit [G3DSA:1.10.645.10] (74-164)
  IPR029014 [NiFe]-hydrogenase, large subunit [SSF56762] (1-161)

Sequence (165 aa):
MHGVLRLIITLYGEDVVDCEPILATMFTEAITVNGPKQLGNIQVPKKASYIRVIMLELSRIVSHLLWLGPFMADIVEGIGVIGGKEAINWGLSGPMLRAFGIKWDLQKVDQYECYDEFDWEIQWQKKGDLLVHYFVRISGMMESIKIIQQALEGIPSGRYENLEI

=== Feature glossary ===
Legend for the data blocks above and below:

— What the protein is —

Sequence gives the chain of amino acids in standard one-letter code (A=alanine, C=cysteine, …, Y=tyrosine), read N→C. It is the only feature that is directly encoded by the gene; all structural features are derived from the folded form of this sequence.

The annotation block draws on four external resources. InterPro: which protein families and domains the sequence belongs to. GO: standardized terms for what the protein does, what process it participates in, and where in the cell it acts. CATH: which structural fold it has in the CATH hierarchy. Organism: the species of origin.

— Where its atoms are —

Atomic coordinates in PDBx/mmCIF format — the same representation the Protein Data Bank distributes. Each line of the _atom_site loop places one backbone atom in Cartesia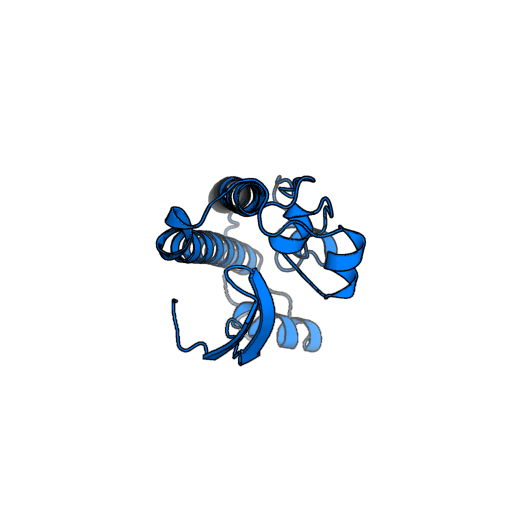n space (units: ångströms, origin: arbitrary).

Six rendered views show the 3D structure from the faces of a cube — i.e. along ±x, ±y, ±z. Rendering representation is drawn randomly per protein from cartoon (secondary-structure ribbons), sticks (backbone bonds), or molecular surface; coloring is either N→C rainbow (blue at the N-terminus through red at the C-terminus) or one color per chain.

— Local backbone conformation —

DSSP 8-state secondary structure assigns each residue one of H (α-helix), G (3₁₀-helix), I (π-helix), E (extended β-strand), B (isolated β-bridge), T (hydrogen-bonded turn), S (bend), or '-' (coil). The assignment is computed from backbone hydrogen-bond geometry via the Kabsch–Sander algorithm.

P-SEA three-state annotation labels each residue as helix, strand, or coil based purely on the geometry of the Cα trace. It serves as a fallback when the full backbone (and thus DSSP) is unavailable.

φ (phi) and ψ (psi) are the two rotatable backbone dihedrals per residue: φ is the C(i-1)–N–Cα–C torsion, ψ is the N–Cα–C–N(i+1) torsion, both in degrees on (−180°, 180°]. α-helical residues cluster near (−60°, −45°); β-strand residues near (−120°, +130°). A Ramachand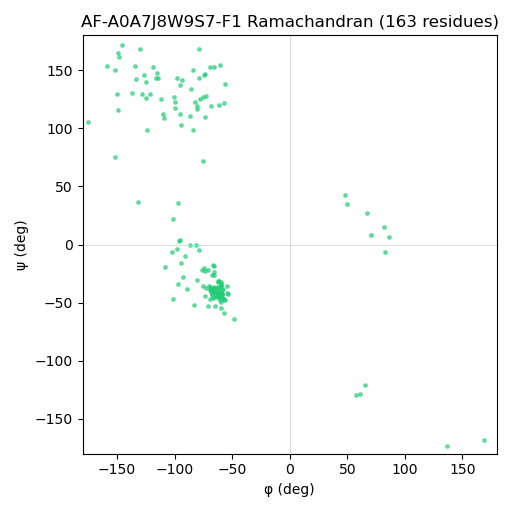ran plot is simply a scatter of (φ, ψ) for every residue.

— Global shape and packing —

Radius of gyration (Rg) is the root-mean-square distance of Cα atoms from their centroid — a single number for overall size and compactness. A globular domain of N residues has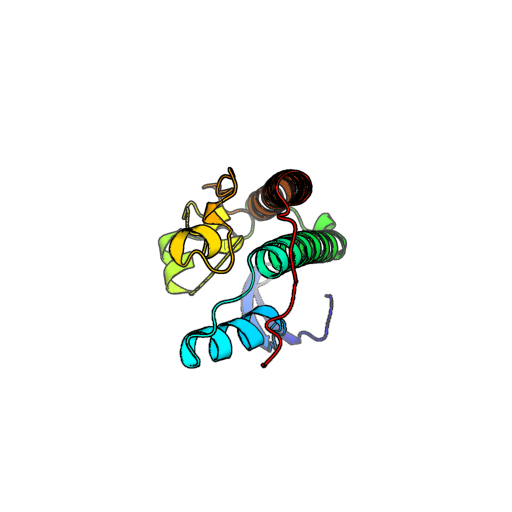 Rg ≈ 2.2·N^0.38 Å; an extended or disordered chain has a much larger Rg. The Cα contact count is the number of residue pairs whose Cα atoms are within 8 Å and are more than four positions apart in sequence — a standard proxy for tertiary packing density. The bounding box is the smallest axis-aligned box enclosing all Cα atoms.

Accessible surface area quantifies burial. A residue with SASA near zero is packed into the hydrophobic core; one with SASA >100 Å² sits on the surface. Computed here via the Shrake–Rupley numerical algorithm with a 1.4 Å probe.

The contact map is a binary N×N matrix image: pixel (i, j) is dark where Cα_i and Cα_j are within 8 Å and |i−j|>4. Because the |i−j|>4 filter removes local helical contacts, off-diagonal stripes parallel to the main diagonal indicate parallel β-sheets; stripes perpendicular to it indicate antiparallel β-sheets. The Ramachandran plot scatters every residue's (φ, ψ) pair against the sterically allowed regions. The PAE heatmap renders the predicted-aligned-error matrix.

— Structural neighborhood —

A 3Di character summarizes, for each residue, the relative orientation of the Cα frame of its nearest spatial neighbor. Because it encodes fold topology rather than chemistry, 3Di alignments detect remote structural similarity that sequence alignment misses.

Structural nearest neighbors (via Foldseek easy-search vs the PDB). Reported per hit: target PDB id, E-value, and alignment TM-score. A TM-score above ~0.5 is the conventional threshold for 'same fold'.

— Confidence and disorder —

For AlphaFold models, the B-factor field carries pLDDT — the model's own estimate of local accuracy on a 0–100 scale. Regions with pLDDT<50 should be treated as essentially unmodeled; they often correspond to intrinsically disordered segments.

B-factor (Debye–Waller factor) reflects atomic displacement in the crystal lattice. It is an experimental observable (units Å²), not a prediction; low values mean the atom is pinned down, high values mean it moves or is heterogeneous across the crystal.

Predicted Aligned Error (PAE) is an AlphaFold confidence matrix: entry (i, j) is the expected error in the position of residue j, in ångströms, when the prediction is superimposed on the true structure at residue i. Low PAE within a block of residues means that block is internally rigid and well-predicted; high PAE between two blocks means their relative placement is uncertain even if each block individually is confident.